Protein AF-A0A662W554-F1 (afdb_monomer_lite)

Sequence (104 aa):
MAEESWSKFMDSLEKNEEYHKRYHIAVSNPLRRKILRLIAEGLSKNEICEKLNLTIPQLEYHLRFLEHGFCIRKEGDALKLTKEGEIIYYLDDEVKERRDEMKK

Structure (mmCIF, N/CA/C/O backbone):
data_AF-A0A662W554-F1
#
_entry.id   AF-A0A662W554-F1
#
loop_
_atom_site.group_PDB
_atom_site.id
_atom_site.type_symbol
_atom_site.label_atom_id
_atom_site.label_alt_id
_atom_site.label_comp_id
_atom_site.label_asym_id
_atom_site.label_entity_id
_atom_site.label_seq_id
_atom_site.pdbx_PDB_ins_code
_atom_site.Cartn_x
_atom_site.Cartn_y
_atom_site.Cartn_z
_atom_site.occupancy
_atom_site.B_iso_or_equiv
_atom_site.auth_seq_id
_atom_site.auth_comp_id
_atom_site.auth_asym_id
_atom_site.auth_atom_id
_atom_site.pdbx_PDB_model_num
ATOM 1 N N . MET A 1 1 ? 27.308 3.384 -35.083 1.00 49.16 1 MET A N 1
ATOM 2 C CA . MET A 1 1 ? 25.904 2.908 -35.015 1.00 49.16 1 MET A CA 1
ATOM 3 C C . MET A 1 1 ? 25.708 1.607 -34.218 1.00 49.16 1 MET A C 1
ATOM 5 O O . MET A 1 1 ? 24.564 1.244 -33.996 1.00 49.16 1 MET A O 1
ATOM 9 N N . ALA A 1 2 ? 26.757 0.922 -33.729 1.00 57.03 2 ALA A N 1
ATOM 10 C CA . ALA A 1 2 ? 26.597 -0.211 -32.800 1.00 57.03 2 ALA A CA 1
ATOM 11 C C . ALA A 1 2 ? 26.484 0.232 -31.321 1.00 57.03 2 ALA A C 1
ATOM 13 O O . ALA A 1 2 ? 25.694 -0.333 -30.572 1.00 57.03 2 ALA A O 1
ATOM 14 N N . GLU A 1 3 ? 27.206 1.282 -30.914 1.00 52.03 3 GLU A N 1
ATOM 15 C CA . GLU A 1 3 ? 27.210 1.808 -29.532 1.00 52.03 3 GLU A CA 1
ATOM 16 C C . GLU A 1 3 ? 25.844 2.312 -29.043 1.00 52.03 3 GLU A C 1
ATOM 18 O O . GLU A 1 3 ? 25.437 1.989 -27.931 1.00 52.03 3 GLU A O 1
ATOM 23 N N . GLU A 1 4 ? 25.081 3.022 -29.882 1.00 55.16 4 GLU A N 1
ATOM 24 C CA . GLU A 1 4 ? 23.730 3.493 -29.524 1.00 55.16 4 GLU A CA 1
ATOM 25 C C . GLU A 1 4 ? 22.732 2.349 -29.300 1.00 55.16 4 GLU A C 1
ATOM 27 O O . GLU A 1 4 ? 21.803 2.483 -28.504 1.00 55.16 4 GLU A O 1
ATOM 32 N N . SER A 1 5 ? 22.914 1.217 -29.989 1.00 66.44 5 SER A N 1
ATOM 33 C CA . SER A 1 5 ? 22.045 0.043 -29.854 1.00 66.44 5 SER A CA 1
ATOM 34 C C . SER A 1 5 ? 22.320 -0.706 -28.552 1.00 66.44 5 SER A C 1
ATOM 36 O O . SER A 1 5 ? 21.386 -1.113 -27.865 1.00 66.44 5 SER A O 1
ATOM 38 N N . TRP A 1 6 ? 23.596 -0.866 -28.195 1.00 56.78 6 TRP A N 1
ATOM 39 C CA . TRP A 1 6 ? 24.004 -1.543 -26.964 1.00 56.78 6 TRP A CA 1
ATOM 40 C C . TRP A 1 6 ? 23.720 -0.709 -25.716 1.00 56.78 6 TRP A C 1
ATOM 42 O O . TRP A 1 6 ? 23.246 -1.262 -24.728 1.00 56.78 6 TRP A O 1
ATOM 52 N N . SER A 1 7 ? 23.917 0.612 -25.774 1.00 61.62 7 SER A N 1
ATOM 53 C CA . SER A 1 7 ? 23.581 1.514 -24.666 1.00 61.62 7 SER A CA 1
ATOM 54 C C . SER A 1 7 ? 22.074 1.535 -24.384 1.00 61.62 7 SER A C 1
ATOM 56 O O . SER A 1 7 ? 21.671 1.345 -23.243 1.00 61.62 7 SER A O 1
ATOM 58 N N . LYS A 1 8 ? 21.217 1.632 -25.414 1.00 65.00 8 LYS A N 1
ATOM 59 C CA . LYS A 1 8 ? 19.753 1.552 -25.230 1.00 65.00 8 LYS A CA 1
ATOM 60 C C . LYS A 1 8 ? 19.292 0.198 -24.691 1.00 65.00 8 LYS A C 1
ATOM 62 O O . LYS A 1 8 ? 18.362 0.142 -23.889 1.00 65.00 8 LYS A O 1
ATOM 67 N N . PHE A 1 9 ? 19.919 -0.887 -25.142 1.00 67.19 9 PHE A N 1
ATOM 68 C CA . PHE A 1 9 ? 19.614 -2.229 -24.657 1.00 67.19 9 PHE A CA 1
ATOM 69 C C . PHE A 1 9 ? 20.018 -2.404 -23.186 1.00 67.19 9 PHE A C 1
ATOM 71 O O . PHE A 1 9 ? 19.209 -2.881 -22.393 1.00 67.19 9 PHE A O 1
ATOM 78 N N . MET A 1 10 ? 21.210 -1.947 -22.797 1.00 58.06 10 MET A N 1
ATOM 79 C CA . MET A 1 10 ? 21.689 -1.988 -21.412 1.00 58.06 10 MET A CA 1
ATOM 80 C C . MET A 1 10 ? 20.815 -1.138 -20.486 1.00 58.06 10 MET A C 1
ATOM 82 O O . MET A 1 10 ? 20.323 -1.657 -19.488 1.00 58.06 10 MET A O 1
ATOM 86 N N . ASP A 1 11 ? 20.483 0.091 -20.894 1.00 60.56 11 ASP A N 1
ATOM 87 C CA . ASP A 1 11 ? 19.523 0.953 -20.195 1.00 60.56 11 ASP A CA 1
ATOM 88 C C . ASP A 1 11 ? 18.172 0.256 -19.980 1.00 60.56 11 ASP A C 1
ATOM 90 O O . ASP A 1 11 ? 17.534 0.422 -18.942 1.00 60.56 11 ASP A O 1
ATOM 94 N N . SER A 1 12 ? 17.691 -0.501 -20.974 1.00 67.88 12 SER A N 1
ATOM 95 C CA . SER A 1 12 ? 16.413 -1.213 -20.875 1.00 67.88 12 SER A CA 1
ATOM 96 C C . SER A 1 12 ? 16.468 -2.381 -19.888 1.00 67.88 12 SER A C 1
ATOM 98 O O . SER A 1 12 ? 15.509 -2.595 -19.145 1.00 67.88 12 SER A O 1
ATOM 100 N N . LEU A 1 13 ? 17.596 -3.096 -19.836 1.00 69.56 13 LEU A N 1
ATOM 101 C CA . LEU A 1 13 ? 17.815 -4.195 -18.900 1.00 69.56 13 LEU A CA 1
ATOM 102 C C . LEU A 1 13 ? 17.961 -3.681 -17.469 1.00 69.56 13 LEU A C 1
ATOM 104 O O . LEU A 1 13 ? 17.299 -4.204 -16.576 1.00 69.56 13 LEU A O 1
ATOM 108 N N . GLU A 1 14 ? 18.752 -2.628 -17.262 1.00 65.56 14 GLU A N 1
ATOM 109 C CA . GLU A 1 14 ? 18.926 -2.003 -15.949 1.00 65.56 14 GLU A CA 1
ATOM 110 C C . GLU A 1 14 ? 17.606 -1.433 -15.423 1.00 65.56 14 GLU A C 1
ATOM 112 O O . GLU A 1 14 ? 17.242 -1.677 -14.272 1.00 65.56 14 GLU A O 1
ATOM 117 N N . LYS A 1 15 ? 16.826 -0.751 -16.276 1.00 68.81 15 LYS A N 1
ATOM 118 C CA . LYS A 1 15 ? 15.488 -0.258 -15.908 1.00 68.81 15 LYS A CA 1
ATOM 119 C C . LYS A 1 15 ? 14.541 -1.395 -15.537 1.00 68.81 15 LYS A C 1
ATOM 121 O O . LYS A 1 15 ? 13.761 -1.251 -14.597 1.00 68.81 15 LYS A O 1
ATOM 126 N N . ASN A 1 16 ? 14.604 -2.518 -16.250 1.00 78.00 16 ASN A N 1
ATOM 127 C CA . ASN A 1 16 ? 13.778 -3.681 -15.950 1.00 78.00 16 ASN A CA 1
ATOM 128 C C . ASN A 1 16 ? 14.190 -4.346 -14.625 1.00 78.00 16 ASN A C 1
ATOM 130 O O . ASN A 1 16 ? 13.343 -4.675 -13.795 1.00 78.00 16 ASN A O 1
ATOM 134 N N . GLU A 1 17 ? 15.491 -4.495 -14.381 1.00 81.75 17 GLU A N 1
ATOM 135 C CA . GLU A 1 17 ? 16.011 -5.044 -13.129 1.00 81.75 17 GLU A CA 1
ATOM 136 C C . GLU A 1 17 ? 15.657 -4.151 -11.934 1.00 81.75 17 GLU A C 1
ATOM 138 O O . GLU A 1 17 ? 15.197 -4.637 -10.897 1.00 81.75 17 GLU A O 1
ATOM 143 N N . GLU A 1 18 ? 15.818 -2.838 -12.083 1.00 84.56 18 GLU A N 1
ATOM 144 C CA . GLU A 1 18 ? 15.471 -1.876 -11.047 1.00 84.56 18 GLU A CA 1
ATOM 145 C C . GLU A 1 18 ? 13.963 -1.877 -10.759 1.00 84.56 18 GLU A C 1
ATOM 147 O O . GLU A 1 18 ? 13.560 -1.883 -9.592 1.00 84.56 18 GLU A O 1
ATOM 152 N N . TYR A 1 19 ? 13.124 -1.961 -11.795 1.00 86.62 19 TYR A N 1
ATOM 153 C CA . TYR A 1 19 ? 11.677 -2.120 -11.645 1.00 86.62 19 TYR A CA 1
ATOM 154 C C . TYR A 1 19 ? 11.333 -3.363 -10.812 1.00 86.62 19 TYR A C 1
ATOM 156 O O . TYR A 1 19 ? 10.635 -3.259 -9.798 1.00 86.62 19 TYR A O 1
ATOM 164 N N . HIS A 1 20 ? 11.878 -4.528 -11.180 1.00 87.75 20 HIS A N 1
ATOM 165 C CA . HIS A 1 20 ? 11.637 -5.778 -10.459 1.00 87.75 20 HIS A CA 1
ATOM 166 C C . HIS A 1 20 ? 12.145 -5.728 -9.016 1.00 87.75 20 HIS A C 1
ATOM 168 O O . HIS A 1 20 ? 11.451 -6.190 -8.109 1.00 87.75 20 HIS A O 1
ATOM 174 N N . LYS A 1 21 ? 13.316 -5.127 -8.777 1.00 91.12 21 LYS A N 1
ATOM 175 C CA . LYS A 1 21 ? 13.873 -4.941 -7.430 1.00 91.12 21 LYS A CA 1
ATOM 176 C C . LYS A 1 21 ? 12.956 -4.088 -6.562 1.00 91.12 21 LYS A C 1
ATOM 178 O O . LYS A 1 21 ? 12.612 -4.503 -5.455 1.00 91.12 21 LYS A O 1
ATOM 183 N N . ARG A 1 22 ? 12.525 -2.924 -7.055 1.00 92.75 22 ARG A N 1
ATOM 184 C CA . ARG A 1 22 ? 11.637 -2.008 -6.318 1.00 92.75 22 ARG A CA 1
ATOM 185 C C . ARG A 1 22 ? 10.305 -2.672 -5.989 1.00 92.75 22 ARG A C 1
ATOM 187 O O . ARG A 1 22 ? 9.873 -2.634 -4.836 1.00 92.75 22 ARG A O 1
ATOM 194 N N . TYR A 1 23 ? 9.704 -3.339 -6.972 1.00 92.44 23 TYR A N 1
ATOM 195 C CA . TYR A 1 23 ? 8.468 -4.092 -6.783 1.00 92.44 23 TYR A CA 1
ATOM 196 C C . TYR A 1 23 ? 8.635 -5.210 -5.745 1.00 92.44 23 TYR A C 1
ATOM 198 O O . TYR A 1 23 ? 7.882 -5.275 -4.773 1.00 92.44 23 TYR A O 1
ATOM 206 N N . HIS A 1 24 ? 9.674 -6.040 -5.874 1.00 91.06 24 HIS A N 1
ATOM 207 C CA . HIS A 1 24 ? 9.942 -7.133 -4.939 1.00 91.06 24 HIS A CA 1
ATOM 208 C C . HIS A 1 24 ? 10.156 -6.629 -3.503 1.00 91.06 24 HIS A C 1
ATOM 210 O O . HIS A 1 24 ? 9.600 -7.185 -2.553 1.00 91.06 24 HIS A O 1
ATOM 216 N N . ILE A 1 25 ? 10.910 -5.540 -3.316 1.00 92.38 25 ILE A N 1
ATOM 217 C CA . ILE A 1 25 ? 11.101 -4.907 -2.001 1.00 92.38 25 ILE A CA 1
ATOM 218 C C . ILE A 1 25 ? 9.756 -4.456 -1.415 1.00 92.38 25 ILE A C 1
ATOM 220 O O . ILE A 1 25 ? 9.521 -4.621 -0.216 1.00 92.38 25 ILE A O 1
ATOM 224 N N . ALA A 1 26 ? 8.858 -3.903 -2.232 1.00 93.56 26 ALA A N 1
ATOM 225 C CA . ALA A 1 26 ? 7.550 -3.451 -1.777 1.00 93.56 26 ALA A CA 1
ATOM 226 C C . ALA A 1 26 ? 6.670 -4.620 -1.302 1.00 93.56 26 ALA A C 1
ATOM 228 O O . ALA A 1 26 ? 6.166 -4.580 -0.177 1.00 93.56 26 ALA A O 1
ATOM 229 N N . VAL A 1 27 ? 6.538 -5.677 -2.110 1.00 91.75 27 VAL A N 1
ATOM 230 C CA . VAL A 1 27 ? 5.569 -6.764 -1.866 1.00 91.75 27 VAL A CA 1
ATOM 231 C C . VAL A 1 27 ? 6.090 -7.883 -0.965 1.00 91.75 27 VAL A C 1
ATOM 233 O O . VAL A 1 27 ? 5.291 -8.619 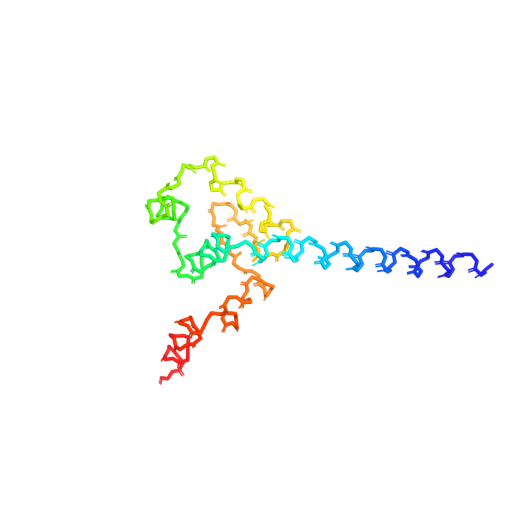-0.387 1.00 91.75 27 VAL A O 1
ATOM 236 N N . SER A 1 28 ? 7.407 -8.019 -0.787 1.00 90.88 28 SER A N 1
ATOM 237 C CA . SER A 1 28 ? 7.999 -9.040 0.097 1.00 90.88 28 SER A CA 1
ATOM 238 C C . SER A 1 28 ? 7.700 -8.802 1.581 1.00 90.88 28 SER A C 1
ATOM 240 O O . SER A 1 28 ? 7.661 -9.757 2.359 1.00 90.88 28 SER A O 1
ATOM 242 N N . ASN A 1 29 ? 7.407 -7.562 1.983 1.00 92.75 29 ASN A N 1
ATOM 243 C CA . ASN A 1 29 ? 7.103 -7.225 3.370 1.00 92.75 29 ASN A CA 1
ATOM 244 C C . ASN A 1 29 ? 5.631 -7.552 3.731 1.00 92.75 29 ASN A C 1
ATOM 246 O O . ASN A 1 29 ? 4.713 -6.980 3.134 1.00 92.75 29 ASN A O 1
ATOM 250 N N . PRO A 1 30 ? 5.369 -8.402 4.744 1.00 91.88 30 PRO A N 1
ATOM 251 C CA . PRO A 1 30 ? 4.013 -8.829 5.094 1.00 91.88 30 PRO A CA 1
ATOM 252 C C . PRO A 1 30 ? 3.124 -7.685 5.599 1.00 91.88 30 PRO A C 1
ATOM 254 O O . PRO A 1 30 ? 1.934 -7.661 5.296 1.00 91.88 30 PRO A O 1
ATOM 257 N N . LEU A 1 31 ? 3.681 -6.708 6.322 1.00 94.12 31 LEU A N 1
ATOM 258 C CA . LEU A 1 31 ? 2.924 -5.543 6.788 1.00 94.12 31 LEU A CA 1
ATOM 259 C C . LEU A 1 31 ? 2.478 -4.675 5.607 1.00 94.12 31 LEU A C 1
ATOM 261 O O . LEU A 1 31 ? 1.338 -4.222 5.572 1.00 94.12 31 LEU A O 1
ATOM 265 N N . ARG A 1 32 ? 3.334 -4.512 4.592 1.00 95.50 32 ARG A N 1
ATOM 266 C CA . ARG A 1 32 ? 2.972 -3.793 3.361 1.00 95.50 32 ARG A CA 1
ATOM 267 C C . ARG A 1 32 ? 1.876 -4.517 2.577 1.00 95.50 32 ARG A C 1
ATOM 269 O O . ARG A 1 32 ? 0.958 -3.858 2.105 1.00 95.50 32 ARG A O 1
ATOM 276 N N . ARG A 1 33 ? 1.896 -5.856 2.517 1.00 94.19 33 ARG A N 1
ATOM 277 C CA . ARG A 1 33 ? 0.788 -6.640 1.933 1.00 94.19 33 ARG A CA 1
ATOM 278 C C . ARG A 1 33 ? -0.528 -6.451 2.695 1.00 94.19 33 ARG A C 1
ATOM 280 O O . ARG A 1 33 ? -1.577 -6.329 2.070 1.00 94.19 33 ARG A O 1
ATOM 287 N N . LYS A 1 34 ? -0.485 -6.367 4.031 1.00 93.62 34 LYS A N 1
ATOM 288 C CA . LYS A 1 34 ? -1.668 -6.036 4.845 1.00 93.62 34 LYS A CA 1
ATOM 289 C C . LYS A 1 34 ? -2.184 -4.627 4.547 1.00 93.62 34 LYS A C 1
ATOM 291 O O . LYS A 1 34 ? -3.379 -4.468 4.341 1.00 93.62 34 LYS A O 1
ATOM 296 N N . ILE A 1 35 ? -1.295 -3.634 4.450 1.00 95.25 35 ILE A N 1
ATOM 297 C CA . ILE A 1 35 ? -1.661 -2.261 4.064 1.00 95.25 35 ILE A CA 1
ATOM 298 C C . ILE A 1 35 ? -2.342 -2.251 2.689 1.00 95.25 35 ILE A C 1
ATOM 300 O O . ILE A 1 35 ? -3.417 -1.675 2.562 1.00 95.25 35 ILE A O 1
ATOM 304 N N . LEU A 1 36 ? -1.779 -2.935 1.684 1.00 94.50 36 LEU A N 1
ATOM 305 C CA . LEU A 1 36 ? -2.393 -3.049 0.354 1.00 94.50 36 LEU A CA 1
ATOM 306 C C . LEU A 1 36 ? -3.804 -3.652 0.414 1.00 94.50 36 LEU A C 1
ATOM 308 O O . LEU A 1 36 ? -4.695 -3.150 -0.261 1.00 94.50 36 LEU A O 1
ATOM 312 N N . ARG A 1 37 ? -4.036 -4.673 1.251 1.00 92.56 37 ARG A N 1
ATOM 313 C CA . ARG A 1 37 ? -5.377 -5.255 1.442 1.00 92.56 37 ARG A CA 1
ATOM 314 C C . ARG A 1 37 ? -6.368 -4.262 2.028 1.00 92.56 37 ARG A C 1
ATOM 316 O O . ARG A 1 37 ? -7.480 -4.167 1.534 1.00 92.56 37 ARG A O 1
ATOM 323 N N . LEU A 1 38 ? -5.971 -3.509 3.050 1.00 93.69 38 LEU A N 1
ATOM 324 C CA . LEU A 1 38 ? -6.859 -2.514 3.653 1.00 93.69 38 LEU A CA 1
ATOM 325 C C . LEU A 1 38 ? -7.165 -1.367 2.676 1.00 93.69 38 LEU A C 1
ATOM 327 O O . LEU A 1 38 ? -8.292 -0.890 2.631 1.00 93.69 38 LEU A O 1
ATOM 331 N N . ILE A 1 39 ? -6.199 -0.981 1.835 1.00 93.06 39 ILE A N 1
ATOM 332 C CA . ILE A 1 39 ? -6.442 -0.042 0.728 1.00 93.06 39 ILE A CA 1
ATOM 333 C C . ILE A 1 39 ? -7.429 -0.647 -0.284 1.00 93.06 39 ILE A C 1
ATOM 335 O O . ILE A 1 39 ? -8.307 0.058 -0.771 1.00 93.06 39 ILE A O 1
ATOM 339 N N . ALA A 1 40 ? -7.329 -1.949 -0.577 1.00 90.38 40 ALA A N 1
ATOM 340 C CA . ALA A 1 40 ? -8.257 -2.656 -1.466 1.00 90.38 40 ALA A CA 1
ATOM 341 C C . ALA A 1 40 ? -9.694 -2.673 -0.943 1.00 90.38 40 ALA A C 1
ATOM 343 O O . ALA A 1 40 ? -10.640 -2.572 -1.717 1.00 90.38 40 ALA A O 1
ATOM 344 N N . GLU A 1 41 ? -9.841 -2.768 0.375 1.00 89.75 41 GLU A N 1
ATOM 345 C CA . GLU A 1 41 ? -11.118 -2.680 1.083 1.00 89.75 41 GLU A CA 1
ATOM 346 C C . GLU A 1 41 ? -11.667 -1.240 1.145 1.00 89.75 41 GLU A C 1
ATOM 348 O O . GLU A 1 41 ? -12.779 -1.031 1.622 1.00 89.75 41 GLU A O 1
ATOM 353 N N . GLY A 1 42 ? -10.921 -0.247 0.643 1.00 89.81 42 GLY A N 1
ATOM 354 C CA . GLY A 1 42 ? -11.346 1.151 0.573 1.00 89.81 42 GLY A CA 1
ATOM 355 C C . GLY A 1 42 ? -11.133 1.946 1.862 1.00 89.81 42 GLY A C 1
ATOM 356 O O . GLY A 1 42 ? -11.705 3.025 1.998 1.00 89.81 42 GLY A O 1
ATOM 357 N N . LEU A 1 43 ? -10.324 1.441 2.801 1.00 91.81 43 LEU A N 1
ATOM 358 C CA . LEU A 1 43 ? -10.082 2.124 4.071 1.00 91.81 43 LEU A CA 1
ATOM 359 C C . LEU A 1 43 ? -9.213 3.371 3.890 1.00 91.81 43 LEU A C 1
ATOM 361 O O . LEU A 1 43 ? -8.249 3.399 3.117 1.00 91.81 43 LEU A O 1
ATOM 365 N N . SER A 1 44 ? -9.519 4.393 4.683 1.00 91.81 44 SER A N 1
ATOM 366 C CA . SER A 1 44 ? -8.722 5.610 4.792 1.00 91.81 44 SER A CA 1
ATOM 367 C C . SER A 1 44 ? -7.406 5.375 5.545 1.00 91.81 44 SER A C 1
ATOM 369 O O . SER A 1 44 ? -7.230 4.401 6.278 1.00 91.81 44 SER A O 1
ATOM 371 N N . LYS A 1 45 ? -6.461 6.317 5.417 1.00 91.88 45 LYS A N 1
ATOM 372 C CA . LYS A 1 45 ? -5.172 6.262 6.133 1.00 91.88 45 LYS A CA 1
ATOM 373 C C . LYS A 1 45 ? -5.340 6.139 7.649 1.00 91.88 45 LYS A C 1
ATOM 375 O O . LYS A 1 45 ? -4.598 5.389 8.277 1.00 91.88 45 LYS A O 1
ATOM 380 N N . ASN A 1 46 ? -6.313 6.850 8.217 1.00 92.81 46 ASN A N 1
ATOM 381 C CA . ASN A 1 46 ? -6.570 6.833 9.655 1.00 92.81 46 ASN A CA 1
ATOM 382 C C . ASN A 1 46 ? -7.065 5.454 10.105 1.00 92.81 46 ASN A C 1
ATOM 384 O O . ASN A 1 46 ? -6.507 4.887 11.038 1.00 92.81 46 ASN A O 1
ATOM 388 N N . GLU A 1 47 ? -8.016 4.863 9.379 1.00 94.38 47 GLU A N 1
ATOM 389 C CA . GLU A 1 47 ? -8.526 3.518 9.680 1.00 94.38 47 GLU A CA 1
ATOM 390 C C . GLU A 1 47 ? -7.442 2.441 9.525 1.00 94.38 47 GLU A C 1
ATOM 392 O O . GLU A 1 47 ? -7.375 1.497 10.313 1.00 94.38 47 GLU A O 1
ATOM 397 N N . ILE A 1 48 ? -6.555 2.581 8.532 1.00 95.19 48 ILE A N 1
ATOM 398 C CA . ILE A 1 48 ? -5.400 1.689 8.358 1.00 95.19 48 ILE A CA 1
ATOM 399 C C . ILE A 1 48 ? -4.453 1.796 9.560 1.00 95.19 48 ILE A C 1
ATOM 401 O O . ILE A 1 48 ? -3.992 0.774 10.072 1.00 95.19 48 ILE A O 1
ATOM 405 N N . CYS A 1 49 ? -4.164 3.018 10.011 1.00 95.69 49 CYS A N 1
ATOM 406 C CA . CYS A 1 49 ? -3.350 3.274 11.196 1.00 95.69 49 CYS A CA 1
ATOM 407 C C . CYS A 1 49 ? -3.952 2.639 12.451 1.00 95.69 49 CYS A C 1
ATOM 409 O O . CYS A 1 49 ? -3.238 1.946 13.173 1.00 95.69 49 CYS A O 1
ATOM 411 N N . GLU A 1 50 ? -5.255 2.804 12.674 1.00 96.25 50 GLU A N 1
ATOM 412 C CA . GLU A 1 50 ? -5.962 2.201 13.806 1.00 96.25 50 GLU A CA 1
ATOM 413 C C . GLU A 1 50 ? -5.931 0.668 13.747 1.00 96.25 50 GLU A C 1
ATOM 415 O O . GLU A 1 50 ? -5.514 0.022 14.710 1.00 96.25 50 GLU A O 1
ATOM 420 N N . LYS A 1 51 ? -6.278 0.065 12.600 1.00 95.88 51 LYS A N 1
ATOM 421 C CA . LYS A 1 51 ? -6.301 -1.401 12.443 1.00 95.88 51 LYS A CA 1
ATOM 422 C C . LYS A 1 51 ? -4.934 -2.057 12.606 1.00 95.88 51 LYS A C 1
ATOM 424 O O . LYS A 1 51 ? -4.852 -3.191 13.073 1.00 95.88 51 LYS A O 1
ATOM 429 N N . LEU A 1 52 ? -3.868 -1.391 12.165 1.00 94.94 52 LEU A N 1
ATOM 430 C CA . LEU A 1 52 ? -2.508 -1.934 12.211 1.00 94.94 52 LEU A CA 1
ATOM 431 C C . LEU A 1 52 ? -1.697 -1.428 13.409 1.00 94.94 52 LEU A C 1
ATOM 433 O O . LEU A 1 52 ? -0.529 -1.795 13.532 1.00 94.94 52 LEU A O 1
ATOM 437 N N . ASN A 1 53 ? -2.305 -0.615 14.280 1.00 95.94 53 ASN A N 1
ATOM 438 C CA . ASN A 1 53 ? -1.648 0.055 15.399 1.00 95.94 53 ASN A CA 1
ATOM 439 C C . ASN A 1 53 ? -0.366 0.799 14.963 1.00 95.94 53 ASN A C 1
ATOM 441 O O . ASN A 1 53 ? 0.704 0.649 15.556 1.00 95.94 53 ASN A O 1
ATOM 445 N N . LEU A 1 54 ? -0.473 1.563 13.872 1.00 95.38 54 LEU A N 1
ATOM 446 C CA . LEU A 1 54 ? 0.609 2.353 13.289 1.00 95.38 54 LEU A CA 1
ATOM 447 C C . LEU A 1 54 ? 0.356 3.843 13.488 1.00 95.38 54 LEU A C 1
ATOM 449 O O . LEU A 1 54 ? -0.757 4.334 13.336 1.00 95.38 54 LEU A O 1
ATOM 453 N N . THR A 1 55 ? 1.427 4.594 13.704 1.00 96.12 55 THR A N 1
ATOM 454 C CA . THR A 1 55 ? 1.390 6.055 13.588 1.00 96.12 55 THR A CA 1
ATOM 455 C C . THR A 1 55 ? 1.361 6.484 12.116 1.00 96.12 55 THR A C 1
ATOM 457 O O . THR A 1 55 ? 1.864 5.774 11.239 1.00 96.12 55 THR A O 1
ATOM 460 N N . ILE A 1 56 ? 0.832 7.678 11.830 1.00 93.62 56 ILE A N 1
ATOM 461 C CA . ILE A 1 56 ? 0.809 8.244 10.468 1.00 93.62 56 ILE A CA 1
ATOM 462 C C . ILE A 1 56 ? 2.209 8.274 9.815 1.00 93.62 56 ILE A C 1
ATOM 464 O O . ILE A 1 56 ? 2.321 7.855 8.662 1.00 93.62 56 ILE A O 1
ATOM 468 N N . PRO A 1 57 ? 3.305 8.669 10.504 1.00 96.12 57 PRO A N 1
ATOM 469 C CA . PRO A 1 57 ? 4.646 8.628 9.917 1.00 96.12 57 PRO A CA 1
ATOM 470 C C . PRO A 1 57 ? 5.118 7.215 9.548 1.00 96.12 57 PRO A C 1
ATOM 472 O O . PRO A 1 57 ? 5.766 7.035 8.516 1.00 96.12 57 PRO A O 1
ATOM 475 N N . GLN A 1 58 ? 4.785 6.204 10.360 1.00 96.19 58 GLN A N 1
ATOM 476 C CA . GLN A 1 58 ? 5.101 4.807 10.043 1.00 96.19 58 GLN A CA 1
ATOM 477 C C . GLN A 1 58 ? 4.319 4.338 8.816 1.00 96.19 58 GLN A C 1
ATOM 479 O O . GLN A 1 58 ? 4.898 3.724 7.919 1.00 96.19 58 GLN A O 1
ATOM 484 N N . LEU A 1 59 ? 3.026 4.666 8.733 1.00 96.12 59 LEU A N 1
ATOM 485 C CA . LEU A 1 59 ? 2.222 4.350 7.557 1.00 96.12 59 LEU A CA 1
ATOM 486 C C . LEU A 1 59 ? 2.790 5.027 6.302 1.00 96.12 59 LEU A C 1
ATOM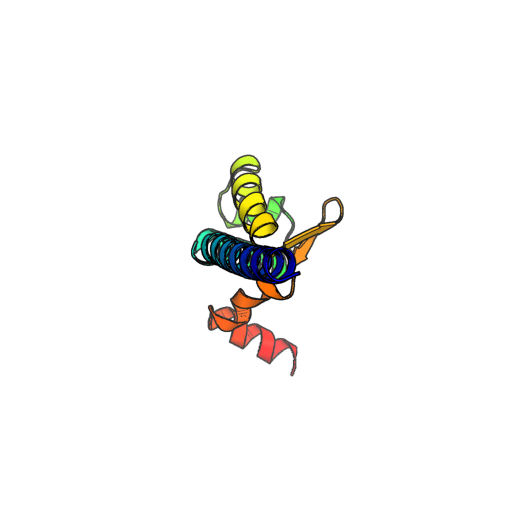 488 O O . LEU A 1 59 ? 3.027 4.348 5.306 1.00 96.12 59 LEU A O 1
ATOM 492 N N . GLU A 1 60 ? 3.089 6.326 6.349 1.00 95.00 60 GLU A N 1
ATOM 493 C CA . GLU A 1 60 ? 3.677 7.052 5.215 1.00 95.00 60 GLU A CA 1
ATOM 494 C C . GLU A 1 60 ? 5.031 6.472 4.785 1.00 95.00 60 GLU A C 1
ATOM 496 O O . GLU A 1 60 ? 5.306 6.387 3.587 1.00 95.00 60 GLU A O 1
ATOM 501 N N . TYR A 1 61 ? 5.855 5.994 5.725 1.00 96.31 61 TYR A N 1
ATOM 502 C CA . TYR A 1 61 ? 7.071 5.253 5.390 1.00 96.31 61 TYR A CA 1
ATOM 503 C C . TYR A 1 61 ? 6.752 4.017 4.541 1.00 96.31 61 TYR A C 1
ATOM 505 O O . TYR A 1 61 ? 7.346 3.835 3.481 1.00 96.31 61 TYR A O 1
ATOM 513 N N . HIS A 1 62 ? 5.785 3.192 4.948 1.00 96.31 62 HIS A N 1
ATOM 514 C CA . HIS A 1 62 ? 5.379 2.023 4.164 1.00 96.31 62 HIS A CA 1
ATOM 515 C C . HIS A 1 62 ? 4.775 2.400 2.807 1.00 96.31 62 HIS A C 1
ATOM 517 O O . HIS A 1 62 ? 5.112 1.762 1.806 1.00 96.31 62 HIS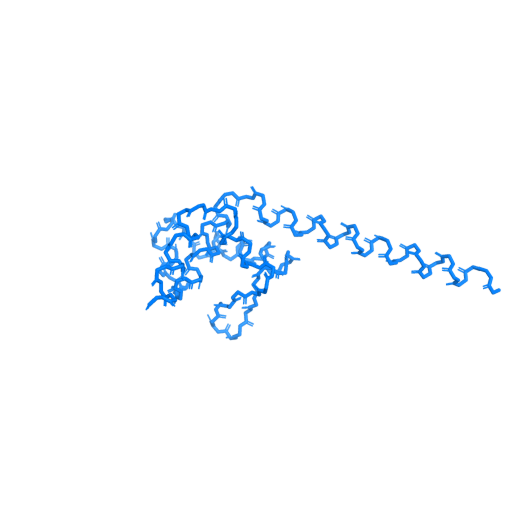 A O 1
ATOM 523 N N . LEU A 1 63 ? 3.944 3.445 2.754 1.00 95.31 63 LEU A N 1
ATOM 524 C CA . LEU A 1 63 ? 3.332 3.932 1.518 1.00 95.31 63 LEU A CA 1
ATOM 525 C C . LEU A 1 63 ? 4.384 4.396 0.508 1.00 95.31 63 LEU A C 1
ATOM 527 O O . LEU A 1 63 ? 4.228 4.108 -0.671 1.00 95.31 63 LEU A O 1
ATOM 531 N N . ARG A 1 64 ? 5.488 5.019 0.944 1.00 95.44 64 ARG A N 1
ATOM 532 C CA . ARG A 1 64 ? 6.592 5.396 0.040 1.00 95.44 64 ARG A CA 1
ATOM 533 C C . ARG A 1 64 ? 7.196 4.192 -0.679 1.00 95.44 64 ARG A C 1
ATOM 535 O O . ARG A 1 64 ? 7.468 4.277 -1.869 1.00 95.44 64 ARG A O 1
ATOM 542 N N . PHE A 1 65 ? 7.379 3.062 0.008 1.00 95.69 65 PHE A N 1
ATOM 543 C CA . PHE A 1 65 ? 7.866 1.840 -0.646 1.00 95.69 65 PHE A CA 1
ATOM 544 C C . PHE A 1 65 ? 6.833 1.243 -1.592 1.00 95.69 65 PHE A C 1
ATOM 546 O O . PHE A 1 65 ? 7.201 0.768 -2.658 1.00 95.69 65 PHE A O 1
ATOM 553 N N . LEU A 1 66 ? 5.557 1.257 -1.206 1.00 95.62 66 LEU A N 1
ATOM 554 C CA . LEU A 1 66 ? 4.476 0.755 -2.051 1.00 95.62 66 LEU A CA 1
ATOM 555 C C . LEU A 1 66 ? 4.303 1.605 -3.315 1.00 95.62 66 LEU A C 1
ATOM 557 O O . LEU A 1 66 ? 4.110 1.059 -4.393 1.00 95.62 66 LEU A O 1
ATOM 561 N N . GLU A 1 67 ? 4.424 2.924 -3.200 1.00 95.25 67 GLU A N 1
ATOM 562 C CA . GLU A 1 67 ? 4.391 3.868 -4.319 1.00 95.25 67 GLU A CA 1
ATOM 563 C C . GLU A 1 67 ? 5.621 3.694 -5.221 1.00 95.25 67 GLU A C 1
ATOM 565 O O . GLU A 1 67 ? 5.493 3.568 -6.436 1.00 95.25 67 GLU A O 1
ATOM 570 N N . HIS A 1 68 ? 6.814 3.577 -4.630 1.00 93.94 68 HIS A N 1
ATOM 571 C CA . HIS A 1 68 ? 8.059 3.348 -5.366 1.00 93.94 68 HIS A CA 1
ATOM 572 C C . HIS A 1 68 ? 8.117 1.978 -6.058 1.00 93.94 68 HIS A C 1
ATOM 574 O O . HIS A 1 68 ? 8.729 1.836 -7.114 1.00 93.94 68 HIS A O 1
ATOM 580 N N . GLY A 1 69 ? 7.468 0.975 -5.467 1.00 94.00 69 GLY A N 1
ATOM 581 C CA . GLY A 1 69 ? 7.243 -0.341 -6.054 1.00 94.00 69 GLY A CA 1
ATOM 582 C C . GLY A 1 69 ? 5.997 -0.408 -6.932 1.00 94.00 69 GLY A C 1
ATOM 583 O O . GLY A 1 69 ? 5.532 -1.506 -7.203 1.00 94.00 69 GLY A O 1
ATOM 584 N N . PHE A 1 70 ? 5.433 0.728 -7.349 1.00 94.12 70 PHE A N 1
ATOM 585 C CA . PHE A 1 70 ? 4.311 0.817 -8.287 1.00 94.12 70 PHE A CA 1
ATOM 586 C C . PHE A 1 70 ? 3.009 0.158 -7.828 1.00 94.12 70 PHE A C 1
ATOM 588 O O . PHE A 1 70 ? 2.122 -0.006 -8.651 1.00 94.12 70 PHE A O 1
ATOM 595 N N . CYS A 1 71 ? 2.858 -0.205 -6.553 1.00 94.94 71 CYS A N 1
ATOM 596 C CA . CYS A 1 71 ? 1.691 -0.922 -6.029 1.00 94.94 71 CYS A CA 1
ATOM 597 C C . CYS A 1 71 ? 0.489 -0.003 -5.753 1.00 94.94 71 CYS A C 1
ATOM 599 O O . CYS A 1 71 ? -0.650 -0.464 -5.702 1.00 94.94 71 CYS A O 1
ATOM 601 N N . ILE A 1 72 ? 0.732 1.290 -5.526 1.00 95.38 72 ILE A N 1
ATOM 602 C CA . ILE A 1 72 ? -0.312 2.276 -5.219 1.00 95.38 72 ILE A CA 1
ATOM 603 C C . ILE A 1 72 ? -0.081 3.583 -5.969 1.00 95.38 72 ILE A C 1
ATOM 605 O O . ILE A 1 72 ? 1.038 3.896 -6.376 1.00 95.38 72 ILE A O 1
ATOM 609 N N . ARG A 1 73 ? -1.144 4.377 -6.084 1.00 93.25 73 ARG A N 1
ATOM 610 C CA . ARG A 1 73 ? -1.106 5.784 -6.488 1.00 93.25 73 ARG A CA 1
ATOM 611 C C . ARG A 1 73 ? -1.855 6.634 -5.472 1.00 93.25 73 ARG A C 1
ATOM 613 O O . ARG A 1 73 ? -2.898 6.227 -4.959 1.00 93.25 73 ARG A O 1
ATOM 620 N N . LYS A 1 74 ? -1.314 7.818 -5.200 1.00 88.75 74 LYS A N 1
ATOM 621 C CA . LYS A 1 74 ? -1.962 8.850 -4.390 1.00 88.75 74 LYS A CA 1
ATOM 622 C C . LYS A 1 74 ? -2.732 9.783 -5.324 1.00 88.75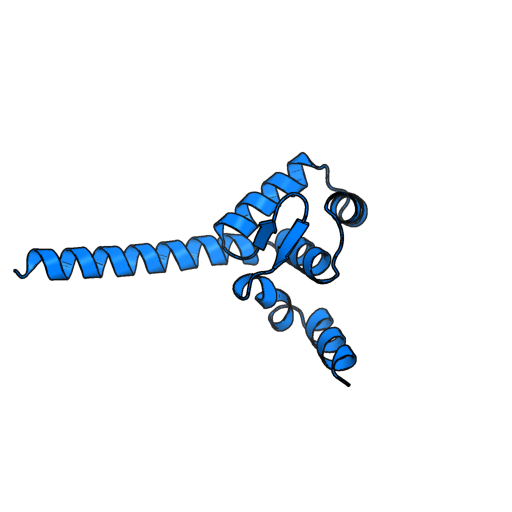 74 LYS A C 1
ATOM 624 O O . LYS A 1 74 ? -2.136 10.399 -6.203 1.00 88.75 74 LYS A O 1
ATOM 629 N N . GLU A 1 75 ? -4.043 9.880 -5.142 1.00 86.19 75 GLU A N 1
ATOM 630 C CA . GLU A 1 75 ? -4.900 10.842 -5.842 1.00 86.19 75 GLU A CA 1
ATOM 631 C C . GLU A 1 75 ? -5.476 11.815 -4.809 1.00 86.19 75 GLU A C 1
ATOM 633 O O . GLU A 1 75 ? -6.519 11.566 -4.205 1.00 86.19 75 GLU A O 1
ATOM 638 N N . GLY A 1 76 ? -4.744 12.902 -4.548 1.00 82.25 76 GLY A N 1
ATOM 639 C CA . GLY A 1 76 ? -5.033 13.782 -3.415 1.00 82.25 76 GLY A CA 1
ATOM 640 C C . GLY A 1 76 ? -4.879 13.025 -2.094 1.00 82.25 76 GLY A C 1
ATOM 641 O O . GLY A 1 76 ? -3.814 12.469 -1.819 1.00 82.25 76 GLY A O 1
ATOM 642 N N . ASP A 1 77 ? -5.954 12.967 -1.309 1.00 79.19 77 ASP A N 1
ATOM 643 C CA . ASP A 1 77 ? -5.990 12.226 -0.042 1.00 79.19 77 ASP A CA 1
ATOM 644 C C . ASP A 1 77 ? -6.338 10.738 -0.204 1.00 79.19 77 ASP A C 1
ATOM 646 O O . ASP A 1 77 ? -6.141 9.951 0.727 1.00 79.19 77 ASP A O 1
ATOM 650 N N . ALA A 1 78 ? -6.813 10.323 -1.382 1.00 83.81 78 ALA A N 1
ATOM 651 C CA . ALA A 1 78 ? -7.194 8.942 -1.638 1.00 83.81 78 ALA A CA 1
ATOM 652 C C . ALA A 1 78 ? -5.983 8.074 -2.013 1.00 83.81 78 ALA A C 1
ATOM 654 O O . ALA A 1 78 ? -5.114 8.467 -2.799 1.00 83.81 78 ALA A O 1
ATOM 655 N N . LEU A 1 79 ? -5.958 6.851 -1.482 1.00 90.25 79 LEU A N 1
ATOM 656 C CA . LEU A 1 79 ? -5.026 5.801 -1.882 1.00 90.25 79 LEU A CA 1
ATOM 657 C C . LEU A 1 79 ? -5.742 4.844 -2.833 1.00 90.25 79 LEU A C 1
ATOM 659 O O . LEU A 1 79 ? -6.765 4.270 -2.471 1.00 90.25 79 LEU A O 1
ATOM 663 N N . LYS A 1 80 ? -5.198 4.656 -4.036 1.00 90.88 80 LYS A N 1
ATOM 664 C CA . LYS A 1 80 ? -5.707 3.683 -5.008 1.00 90.88 80 LYS A CA 1
ATOM 665 C C . LYS A 1 80 ? -4.667 2.619 -5.303 1.00 90.88 80 LYS A C 1
ATOM 667 O O . LYS A 1 80 ? -3.479 2.918 -5.420 1.00 90.88 80 LYS A O 1
ATOM 672 N N . LEU A 1 81 ? -5.125 1.383 -5.460 1.00 93.00 81 LEU A N 1
ATOM 673 C CA . LEU A 1 81 ? -4.296 0.293 -5.961 1.00 93.00 81 LEU A CA 1
ATOM 674 C C . LEU A 1 81 ? -4.065 0.436 -7.460 1.00 93.00 81 LEU A C 1
ATOM 676 O O . LEU A 1 81 ? -4.931 0.879 -8.214 1.00 93.00 81 LEU A O 1
ATOM 680 N N . THR A 1 82 ? -2.875 0.036 -7.880 1.00 93.88 82 THR A N 1
ATOM 681 C CA . THR A 1 82 ? -2.552 -0.228 -9.282 1.00 93.88 82 THR A CA 1
ATOM 682 C C . THR A 1 82 ? -2.743 -1.713 -9.585 1.00 93.88 82 THR A C 1
ATOM 684 O O . THR A 1 82 ? -2.944 -2.517 -8.674 1.00 93.88 82 THR A O 1
ATOM 687 N N . LYS A 1 83 ? -2.588 -2.101 -10.856 1.00 89.69 83 LYS A N 1
ATOM 688 C CA . LYS A 1 83 ? -2.589 -3.515 -11.263 1.00 89.69 83 LYS A CA 1
ATOM 689 C C . LYS A 1 83 ? -1.500 -4.322 -10.550 1.00 89.69 83 LYS A C 1
ATOM 691 O O . LYS A 1 83 ? -1.711 -5.477 -10.210 1.00 89.69 83 LYS A O 1
ATOM 696 N N . GLU A 1 84 ? -0.347 -3.716 -10.298 1.00 90.19 84 GLU A N 1
ATOM 697 C CA . GLU A 1 84 ? 0.760 -4.322 -9.564 1.00 90.19 84 GLU A CA 1
ATOM 698 C C . GLU A 1 84 ? 0.407 -4.542 -8.085 1.00 90.19 84 GLU A C 1
ATOM 700 O O . GLU A 1 84 ? 0.777 -5.554 -7.497 1.00 90.19 84 GLU A O 1
ATOM 705 N N . GLY A 1 85 ? -0.353 -3.626 -7.478 1.00 90.25 85 GLY A N 1
ATOM 706 C CA . GLY A 1 85 ? -0.813 -3.753 -6.094 1.00 90.25 85 GLY A CA 1
ATOM 707 C C . GLY A 1 85 ? -1.846 -4.861 -5.879 1.00 90.25 85 GLY A C 1
ATOM 708 O O . GLY A 1 85 ? -1.936 -5.408 -4.779 1.00 90.25 85 GLY A O 1
ATOM 709 N N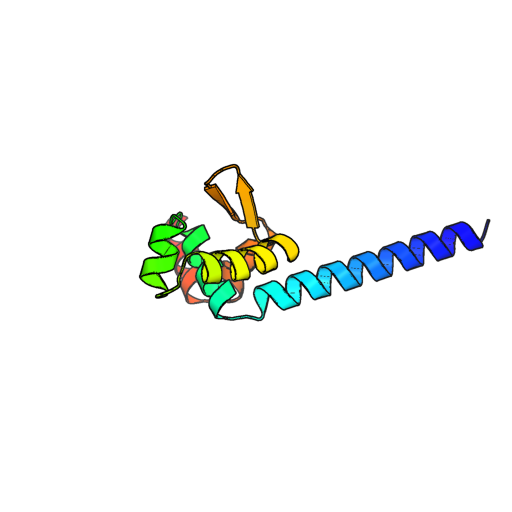 . GLU A 1 86 ? -2.583 -5.243 -6.925 1.00 89.12 86 GLU A N 1
ATOM 710 C CA . GLU A 1 86 ? -3.571 -6.333 -6.909 1.00 89.12 86 GLU A CA 1
ATOM 711 C C . GLU A 1 86 ? -2.949 -7.724 -6.697 1.00 89.12 86 GLU A C 1
ATOM 713 O O . GLU A 1 86 ? -3.665 -8.708 -6.509 1.00 89.12 86 GLU A O 1
ATOM 718 N N . ILE A 1 87 ? -1.618 -7.829 -6.652 1.00 84.31 87 ILE A N 1
ATOM 719 C CA . ILE A 1 87 ? -0.898 -9.069 -6.340 1.00 84.31 87 ILE A CA 1
ATOM 720 C C . ILE A 1 87 ? -1.366 -9.737 -5.037 1.00 84.31 87 ILE A C 1
ATOM 722 O O . ILE A 1 87 ? -1.296 -10.959 -4.901 1.00 84.31 87 ILE A O 1
ATOM 726 N N . ILE A 1 88 ? -1.901 -8.959 -4.093 1.00 84.19 88 ILE A N 1
ATOM 727 C CA . ILE A 1 88 ? -2.493 -9.472 -2.853 1.00 84.19 88 ILE A CA 1
ATOM 728 C C . ILE A 1 88 ? -3.624 -10.484 -3.087 1.00 84.19 88 ILE A C 1
ATOM 730 O O . ILE A 1 88 ? -3.789 -11.374 -2.266 1.00 84.19 88 ILE A O 1
ATOM 734 N N . TYR A 1 89 ? -4.355 -10.408 -4.205 1.00 79.06 89 TYR A N 1
ATOM 735 C CA . TYR A 1 89 ? -5.415 -11.366 -4.542 1.00 79.06 89 TYR A CA 1
ATOM 736 C C . TYR A 1 89 ? -4.878 -12.726 -5.001 1.00 79.06 89 TYR A C 1
ATOM 738 O O . TYR A 1 89 ? -5.650 -13.659 -5.206 1.00 79.06 89 TYR A O 1
ATOM 746 N N . TYR A 1 90 ? -3.570 -12.821 -5.233 1.00 77.69 90 TYR A N 1
ATOM 747 C CA . TYR A 1 90 ? -2.904 -14.025 -5.724 1.00 77.69 90 TYR A CA 1
ATOM 748 C C . TYR A 1 90 ? -1.922 -14.600 -4.706 1.00 77.69 90 TYR A C 1
ATOM 750 O O . TYR A 1 90 ? -1.677 -15.799 -4.721 1.00 77.69 90 TYR A O 1
ATOM 758 N N . LEU A 1 91 ? -1.354 -13.752 -3.845 1.00 72.12 91 LEU A N 1
ATOM 759 C CA . LEU A 1 91 ? -0.436 -14.164 -2.781 1.00 72.12 91 LEU A CA 1
ATOM 760 C C . LEU A 1 91 ? -1.140 -14.514 -1.471 1.00 72.12 91 LEU A C 1
ATOM 762 O O . LEU A 1 91 ? -0.490 -15.028 -0.564 1.00 72.12 91 LEU A O 1
ATOM 766 N N . ASP A 1 92 ? -2.419 -14.176 -1.349 1.00 66.50 92 ASP A N 1
ATOM 767 C CA . ASP A 1 92 ? -3.165 -14.348 -0.118 1.00 66.50 92 ASP A CA 1
ATOM 768 C C . ASP A 1 92 ? -4.516 -15.004 -0.405 1.00 66.50 92 ASP A C 1
ATOM 770 O O . ASP A 1 92 ? -5.445 -14.375 -0.922 1.00 66.50 92 ASP A O 1
ATOM 774 N N . ASP A 1 93 ? -4.589 -16.302 -0.106 1.00 61.66 93 ASP A N 1
ATOM 775 C CA . ASP A 1 93 ? -5.739 -17.156 -0.417 1.00 61.66 93 ASP A CA 1
ATOM 776 C C . ASP A 1 93 ? -7.042 -16.616 0.205 1.00 61.66 93 ASP A C 1
ATOM 778 O O . ASP A 1 93 ? -8.100 -16.657 -0.421 1.00 61.66 93 ASP A O 1
ATOM 782 N N . GLU A 1 94 ? -6.941 -15.971 1.369 1.00 59.50 94 GLU A N 1
ATOM 783 C CA . GLU A 1 94 ? -8.054 -15.369 2.113 1.00 59.50 94 GLU A CA 1
ATOM 784 C C . GLU A 1 94 ? -8.686 -14.156 1.390 1.00 59.50 94 GLU A C 1
ATOM 786 O O . GLU A 1 94 ? -9.854 -13.815 1.586 1.00 59.50 94 GLU A O 1
ATOM 791 N N . VAL A 1 95 ? -7.921 -13.462 0.538 1.00 59.81 95 VAL A N 1
ATOM 792 C CA . VAL A 1 95 ? -8.433 -12.343 -0.278 1.00 59.81 95 VAL A CA 1
ATOM 793 C C . VAL A 1 95 ? -9.002 -12.852 -1.601 1.00 59.81 95 VAL A C 1
ATOM 795 O O . VAL A 1 95 ? -9.947 -12.270 -2.139 1.00 59.81 95 VAL A O 1
ATOM 798 N N . LYS A 1 96 ? -8.442 -13.944 -2.127 1.00 55.78 96 LYS A N 1
ATOM 799 C CA . LYS A 1 96 ? -8.892 -14.579 -3.366 1.00 55.78 96 LYS A CA 1
ATOM 800 C C . LYS A 1 96 ? -10.322 -15.105 -3.235 1.00 55.78 96 LYS A C 1
ATOM 802 O O . LYS A 1 96 ? -11.143 -14.801 -4.097 1.00 55.78 96 LYS A O 1
ATOM 807 N N . GLU A 1 97 ? -10.631 -15.793 -2.135 1.00 59.47 97 GLU A N 1
ATOM 808 C CA . GLU A 1 97 ? -11.977 -16.317 -1.860 1.00 59.47 97 GLU A CA 1
ATOM 809 C C . GLU A 1 97 ? -13.023 -15.195 -1.754 1.00 59.47 97 GLU A C 1
ATOM 811 O O . GLU A 1 97 ? -14.014 -15.217 -2.483 1.00 59.47 97 GLU A O 1
ATOM 816 N N . ARG A 1 98 ? -12.763 -14.137 -0.967 1.00 60.78 98 ARG A N 1
ATOM 817 C CA . ARG A 1 98 ? -13.698 -12.998 -0.827 1.00 60.78 98 ARG A CA 1
ATOM 818 C C . ARG A 1 98 ? -13.981 -12.268 -2.145 1.00 60.78 98 ARG A C 1
ATOM 820 O O . ARG A 1 98 ? -15.106 -11.835 -2.387 1.00 60.78 98 ARG A O 1
ATOM 827 N N . ARG A 1 99 ? -12.978 -12.108 -3.017 1.00 60.88 99 ARG A N 1
ATOM 828 C CA . ARG A 1 99 ? -13.170 -11.485 -4.340 1.00 60.88 99 ARG A CA 1
ATOM 829 C C . ARG A 1 99 ? -14.079 -12.332 -5.231 1.00 60.88 99 ARG A C 1
ATOM 831 O O . ARG A 1 99 ? -14.889 -11.780 -5.975 1.00 60.88 99 ARG A O 1
ATOM 838 N N . ASP A 1 100 ? -13.903 -13.647 -5.202 1.00 60.53 100 ASP A N 1
ATOM 839 C CA . ASP A 1 100 ? -14.659 -14.567 -6.048 1.00 60.53 100 ASP A CA 1
ATOM 840 C C . ASP A 1 100 ? -16.120 -14.696 -5.566 1.00 60.53 100 ASP A C 1
ATOM 842 O O . ASP A 1 100 ? -17.019 -14.850 -6.391 1.00 60.53 100 ASP A O 1
ATOM 846 N N . GLU A 1 101 ? -16.383 -14.492 -4.270 1.00 63.97 101 GLU A N 1
ATOM 847 C CA . GLU A 1 101 ? -17.735 -14.346 -3.708 1.00 63.97 101 GLU A CA 1
ATOM 848 C C . GLU A 1 101 ? -18.447 -13.061 -4.160 1.00 63.97 101 GLU A C 1
ATOM 850 O O . GLU A 1 101 ? -19.623 -13.109 -4.507 1.00 63.97 101 GLU A O 1
ATOM 855 N N . MET A 1 102 ? -17.752 -11.918 -4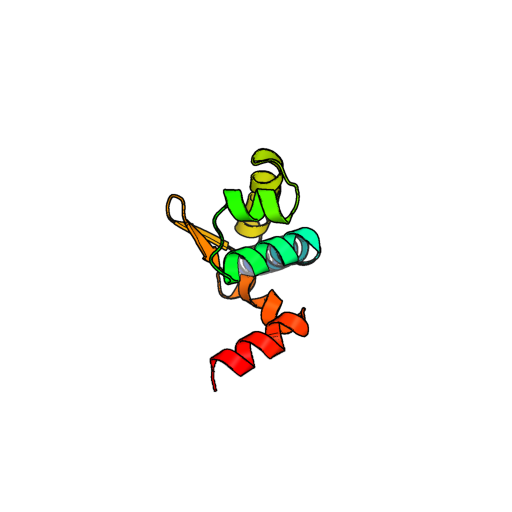.227 1.00 58.34 102 MET A N 1
ATOM 856 C CA . MET A 1 102 ? -18.346 -10.637 -4.659 1.00 58.34 102 MET A CA 1
ATOM 857 C C . MET A 1 102 ? -18.700 -10.578 -6.156 1.00 58.34 102 MET A C 1
ATOM 859 O O . MET A 1 102 ? -19.353 -9.631 -6.595 1.00 58.34 102 MET A O 1
ATOM 863 N N . LYS A 1 103 ? -18.239 -11.545 -6.959 1.00 57.31 103 LYS A N 1
ATOM 864 C CA . LYS A 1 103 ? -18.540 -11.649 -8.399 1.00 57.31 103 LYS A CA 1
ATOM 865 C C . LYS A 1 103 ? -19.697 -12.603 -8.715 1.00 57.31 103 LYS A C 1
ATOM 867 O O . LYS A 1 103 ? -20.005 -12.780 -9.895 1.00 57.31 103 LYS A O 1
ATOM 872 N N . LYS A 1 104 ? -20.284 -13.235 -7.700 1.00 49.91 104 LYS A N 1
ATOM 873 C CA . LYS A 1 104 ? -21.403 -14.171 -7.816 1.00 49.91 104 LYS A CA 1
ATOM 874 C C . LYS A 1 104 ? -22.727 -13.471 -7.527 1.00 49.91 104 LYS A C 1
ATOM 876 O O . LYS A 1 104 ? -23.712 -13.841 -8.201 1.00 49.91 104 LYS A O 1
#

Secondary structure (DSSP, 8-state):
--HHHHHHHHHHHHHHHHHHHHHHHHHH-HHHHHHHHHHHTT--HHHHHHHHT--HHHHHHHHHHHHHTTSEEEETTEEEE-TTGGGHHHH-HHHHHHHHHTT-

pLDDT: mean 83.04, std 14.62, range [49.16, 96.31]

Foldseek 3Di:
DVVVVVVVVVVVVVVVVQLVVLLCVLCVDVLSLVLLVCLVVVDFLVVNCVVSVHDSVRSVVSVVSCVSNQQWDDDPRRIDGDPSVCCSCVVPVVNVVVVVVVVD

Radius of gyration: 16.89 Å; chains: 1; bounding box: 49×31×50 Å